Protein AF-A0A8J3AMT8-F1 (afdb_monomer)

Foldseek 3Di:
DLVVQCVVVVDNVVSVVLLVVLVVVLVPPPPSPVDPCNPVSSVVSSVVSVVLVVVLVVLLVVVVVVVVPDDPVPDDDPVVSVVVSVVVSLVVVLLVVADPLLSQLQCCCPVVVDDLVVSCVVVVHDSVVSVVSPVVSVVSVVVSVD

Radius of gyration: 20.04 Å; Cα contacts (8 Å, |Δi|>4): 80; chains: 1; bounding box: 50×30×56 Å

Nearest PDB structures (foldseek):
  3hug-assembly6_K  TM=8.545E-01  e=3.046E-02  Mycobacterium tuberculosis H37Rv
  6kon-assembly1_F  TM=3.930E-01  e=2.381E-04  Mycobacterium tuberculosis H37Rv
  6dvb-assembly1_F  TM=4.214E-01  e=6.143E-04  Mycobacterium tuberculosis H37Rv
  8z6g-assembly3_F  TM=4.342E-01  e=1.073E-03  Pseudomonas aeruginosa
  6in7-assembly1_B  TM=4.252E-01  e=2.477E-03  Pseudomonas aeruginosa PAO1

pLDDT: mean 82.23, std 9.59, range [43.97, 97.81]

Secondary structure (DSSP, 8-state):
-HHHHHHHHS-HHHHHHHHHHHHHHHHTSTTGGG-S-HHHHHHHHHHHHHHHHHHHHHHHHHHHHHHTTS-GGGPPPHHHHHHHHHHHHHHHHHHHHS-HHHHHHHHHHHTS---HHHHHHHTTS-HHHHHHHHHHHHHHHHTT--

Mean predicted aligned error: 10.3 Å

Sequence (146 aa):
MLGWLRRKLGCGDHAADLTQDTFVQVMSAAHAQEMHEPRAYLTVIAKRLMFNFWRRRDLEQAYLDALAVMPDEHAPSQEDRVIVLEALTQVDLMLASLPEKVKQVFLLNQLHEMTYAEIAVQLGMPVITVRRYMKRALQACLQLEH

Organism: NCBI:txid573741

InterPro domains:
  IPR007627 RNA polymerase sigma-70 region 2 [PF04542] (3-58)
  IPR013249 RNA polymerase sigma factor 70, region 4 type 2 [PF08281] (90-141)
  IPR013324 RNA polymerase sigma factor, region 3/4-like [SSF88659] (67-141)
  IPR013325 RNA polymerase sigma factor, region 2 [SSF88946] (2-77)
  IPR014284 RNA polymerase sigma-70-like domain [TIGR02937] (5-142)
  IPR036388 Winged helix-like DNA-binding domain superfamily [G3DSA:1.10.10.10] (57-145)
  IPR039425 RNA polymerase sigma-70-like [PTHR43133] (2-143)

Structure (mmCIF, N/CA/C/O backbone):
data_AF-A0A8J3AMT8-F1
#
_entry.id   AF-A0A8J3AMT8-F1
#
loop_
_atom_site.group_PDB
_atom_site.id
_atom_site.type_symbol
_atom_site.label_atom_id
_atom_site.label_alt_id
_atom_site.label_comp_id
_atom_site.label_asym_id
_atom_site.label_entity_id
_atom_site.label_seq_id
_atom_site.pdbx_PDB_ins_code
_atom_site.Cartn_x
_atom_site.Cartn_y
_atom_site.Cartn_z
_atom_site.occupancy
_atom_site.B_iso_or_equiv
_atom_site.auth_seq_id
_atom_site.auth_comp_id
_atom_site.auth_asym_id
_atom_site.auth_atom_id
_atom_site.pdbx_PDB_model_num
ATOM 1 N N . MET A 1 1 ? -20.988 7.441 21.268 1.00 70.25 1 MET A N 1
ATOM 2 C CA . MET A 1 1 ? -20.219 6.851 20.154 1.00 70.25 1 MET A CA 1
ATOM 3 C C . MET A 1 1 ? -20.970 6.947 18.827 1.00 70.25 1 MET A C 1
ATOM 5 O O . MET A 1 1 ? -20.526 7.721 17.993 1.00 70.25 1 MET A O 1
ATOM 9 N N . LEU A 1 2 ? -22.139 6.310 18.668 1.00 74.38 2 LEU A N 1
ATOM 10 C CA . LEU A 1 2 ? -22.979 6.410 17.456 1.00 74.38 2 LEU A CA 1
ATOM 11 C C . LEU A 1 2 ? -23.239 7.865 17.006 1.00 74.38 2 LEU A C 1
ATOM 13 O O . LEU A 1 2 ? -22.995 8.218 15.862 1.00 74.38 2 LEU A O 1
ATOM 17 N N . GLY A 1 3 ? -23.641 8.757 17.922 1.00 75.00 3 GLY A N 1
ATOM 18 C CA . GLY A 1 3 ? -23.846 10.181 17.602 1.00 75.00 3 GLY A CA 1
ATOM 19 C C . GLY A 1 3 ? -22.564 10.958 17.253 1.00 75.00 3 GLY A C 1
ATOM 20 O O . GLY A 1 3 ? -22.621 12.003 16.611 1.00 75.00 3 GLY A O 1
ATOM 21 N N . TRP A 1 4 ? -21.391 10.465 17.658 1.00 79.50 4 TRP A N 1
ATOM 22 C CA . TRP A 1 4 ? -20.104 11.022 17.229 1.00 79.50 4 TRP A CA 1
ATOM 23 C C . TRP A 1 4 ? -19.740 10.530 15.821 1.00 79.50 4 TRP A C 1
ATOM 25 O O . TRP A 1 4 ? -19.389 11.355 14.982 1.00 79.50 4 TRP A O 1
ATOM 35 N N . LEU A 1 5 ? -19.934 9.237 15.534 1.00 72.94 5 LEU A N 1
ATOM 36 C CA . LEU A 1 5 ? -19.736 8.651 14.204 1.00 72.94 5 LEU A CA 1
ATOM 37 C C . LEU A 1 5 ? -20.713 9.212 13.165 1.00 72.94 5 LEU A C 1
ATOM 39 O O . LEU A 1 5 ? -20.272 9.598 12.092 1.00 72.94 5 LEU A O 1
ATOM 43 N N . ARG A 1 6 ? -21.998 9.391 13.499 1.00 79.94 6 ARG A N 1
ATOM 44 C CA . ARG A 1 6 ? -22.991 10.034 12.614 1.00 79.94 6 ARG A CA 1
ATOM 45 C C . ARG A 1 6 ? -22.563 11.431 12.169 1.00 79.94 6 ARG A C 1
ATOM 47 O O . ARG A 1 6 ? -22.664 11.759 10.995 1.00 79.94 6 ARG A O 1
ATOM 54 N N . ARG A 1 7 ? -22.030 12.240 13.093 1.00 77.44 7 ARG A N 1
ATOM 55 C CA . ARG A 1 7 ? -21.516 13.587 12.780 1.00 77.44 7 ARG A CA 1
ATOM 56 C C . ARG A 1 7 ? -20.254 13.566 11.919 1.00 77.44 7 ARG A C 1
ATOM 58 O O . ARG A 1 7 ? -19.989 14.546 11.237 1.00 77.44 7 ARG A O 1
ATOM 65 N N . LYS A 1 8 ? -19.459 12.495 11.980 1.00 71.56 8 LYS A N 1
ATOM 66 C CA . LYS A 1 8 ? -18.211 12.362 11.218 1.00 71.56 8 LYS A CA 1
ATOM 67 C C . LYS A 1 8 ? -18.398 11.711 9.851 1.00 71.56 8 LYS A C 1
ATOM 69 O O . LYS A 1 8 ? -17.707 12.111 8.928 1.00 71.56 8 LYS A O 1
ATOM 74 N N . LEU A 1 9 ? -19.305 10.746 9.732 1.00 71.88 9 LEU A N 1
ATOM 75 C CA . LEU A 1 9 ? -19.573 9.992 8.505 1.00 71.88 9 LEU A CA 1
ATOM 76 C C . LEU A 1 9 ? -20.663 10.631 7.638 1.00 71.88 9 LEU A C 1
ATOM 78 O O . LEU A 1 9 ? -20.772 10.297 6.466 1.00 71.88 9 LEU A O 1
ATOM 82 N N . GLY A 1 10 ? -21.500 11.512 8.200 1.00 73.38 10 GLY A N 1
ATOM 83 C CA . GLY A 1 10 ? -22.583 12.176 7.464 1.00 73.38 10 GLY A CA 1
ATOM 84 C C . GLY A 1 10 ? -23.724 11.247 7.020 1.00 73.38 10 GLY A C 1
ATOM 85 O O . GLY A 1 10 ? -24.720 11.732 6.498 1.00 73.38 10 GLY A O 1
ATOM 86 N N . CYS A 1 11 ? -23.612 9.938 7.268 1.00 76.56 11 CYS A N 1
ATOM 87 C CA . CYS A 1 11 ? -24.605 8.916 6.948 1.00 76.56 11 CYS A CA 1
ATOM 88 C C . CYS A 1 11 ? -24.961 8.102 8.201 1.00 76.56 11 CYS A C 1
ATOM 90 O O . CYS A 1 11 ? -24.087 7.692 8.974 1.00 76.56 11 CYS A O 1
ATOM 92 N N . GLY A 1 12 ? -26.264 7.908 8.421 1.00 74.31 12 GLY A N 1
ATOM 93 C CA . GLY A 1 12 ? -26.810 7.228 9.595 1.00 74.31 12 GLY A CA 1
ATOM 94 C C . GLY A 1 12 ? -26.482 5.739 9.647 1.00 74.31 12 GLY A C 1
ATOM 95 O O . GLY A 1 12 ? -26.193 5.247 10.740 1.00 74.31 12 GLY A O 1
ATOM 96 N N . ASP A 1 13 ? -26.486 5.087 8.486 1.00 77.25 13 ASP A N 1
ATOM 97 C CA . ASP A 1 13 ? -26.339 3.636 8.338 1.00 77.25 13 ASP A CA 1
ATOM 98 C C . ASP A 1 13 ? -24.872 3.224 8.483 1.00 77.25 13 ASP A C 1
ATOM 100 O O . ASP A 1 13 ? -24.538 2.457 9.380 1.00 77.25 13 ASP A O 1
ATOM 104 N N . HIS A 1 14 ? -23.956 3.889 7.768 1.00 74.81 14 HIS A N 1
ATOM 105 C CA . HIS A 1 14 ? -22.511 3.674 7.943 1.00 74.81 14 HIS A CA 1
ATOM 106 C C . HIS A 1 14 ? -22.036 3.911 9.385 1.00 74.81 14 HIS A C 1
ATOM 108 O O . HIS A 1 14 ? -21.112 3.260 9.865 1.00 74.81 14 HIS A O 1
ATOM 114 N N . ALA A 1 15 ? -22.655 4.851 10.107 1.00 73.88 15 ALA A N 1
ATOM 115 C CA . ALA A 1 15 ? -22.335 5.071 11.512 1.00 73.88 15 ALA A CA 1
ATOM 116 C C . ALA A 1 15 ? -22.826 3.938 12.427 1.00 73.88 15 ALA A C 1
ATOM 118 O O . ALA A 1 15 ? -22.203 3.708 13.469 1.00 73.88 15 ALA A O 1
ATOM 119 N N . ALA A 1 16 ? -23.927 3.270 12.073 1.00 76.88 16 ALA A N 1
ATOM 120 C CA . ALA A 1 16 ? -24.434 2.105 12.787 1.00 76.88 16 ALA A CA 1
ATOM 121 C C . ALA A 1 16 ? -23.523 0.894 12.559 1.00 76.88 16 ALA A C 1
ATOM 123 O O . ALA A 1 16 ? -23.055 0.328 13.548 1.00 76.88 16 ALA A O 1
ATOM 124 N N . ASP A 1 17 ? -23.163 0.610 11.305 1.00 79.56 17 ASP A N 1
ATOM 125 C CA . ASP A 1 17 ? -22.254 -0.485 10.937 1.00 79.56 17 ASP A CA 1
ATOM 126 C C . ASP A 1 17 ? -20.904 -0.344 11.647 1.00 79.56 17 ASP A C 1
ATOM 128 O O . ASP A 1 17 ? -20.462 -1.228 12.376 1.00 79.56 17 ASP A O 1
ATOM 132 N N . LEU A 1 18 ? -20.292 0.841 11.569 1.00 79.19 18 LEU A N 1
ATOM 133 C CA . LEU A 1 18 ? -18.990 1.078 12.193 1.00 79.19 18 LEU A CA 1
ATOM 134 C C . LEU A 1 18 ? -19.049 1.018 13.730 1.00 79.19 18 LEU A C 1
ATOM 136 O O . LEU A 1 18 ? -18.059 0.697 14.395 1.00 79.19 18 LEU A O 1
ATOM 140 N N . THR A 1 19 ? -20.210 1.334 14.318 1.00 80.75 19 THR A N 1
ATOM 141 C CA . THR A 1 19 ? -20.436 1.144 15.757 1.00 80.75 19 THR A CA 1
ATOM 142 C C . THR A 1 19 ? -20.503 -0.342 16.089 1.00 80.75 19 THR A C 1
ATOM 144 O O . THR A 1 19 ? -19.836 -0.760 17.035 1.00 80.75 19 THR A O 1
ATOM 147 N N . GLN A 1 20 ? -21.258 -1.129 15.320 1.00 82.00 20 GLN A N 1
ATOM 148 C CA . GLN A 1 20 ? -21.350 -2.577 15.487 1.00 82.00 20 GLN A CA 1
ATOM 149 C C . GLN A 1 20 ? -19.966 -3.227 15.385 1.00 82.00 20 GLN A C 1
ATOM 151 O O . GLN A 1 20 ? -19.564 -3.922 16.317 1.00 82.00 20 GLN A O 1
ATOM 156 N N . ASP A 1 21 ? -19.203 -2.924 14.335 1.00 81.69 21 ASP A N 1
ATOM 157 C CA . ASP A 1 21 ? -17.855 -3.460 14.125 1.00 81.69 21 ASP A CA 1
ATOM 158 C C . ASP A 1 21 ? -16.917 -3.132 15.287 1.00 81.69 21 ASP A C 1
ATOM 160 O O . ASP A 1 21 ? -16.164 -3.986 15.757 1.00 81.69 21 ASP A O 1
ATOM 164 N N . THR A 1 22 ? -17.003 -1.906 15.817 1.00 78.56 22 THR A N 1
ATOM 165 C CA . THR A 1 22 ? -16.205 -1.527 16.987 1.00 78.56 22 THR A CA 1
ATOM 166 C C . THR A 1 22 ? -16.558 -2.391 18.199 1.00 78.56 22 THR A C 1
ATOM 168 O O . THR A 1 22 ? -15.663 -2.857 18.904 1.00 78.56 22 THR A O 1
ATOM 171 N N . PHE A 1 23 ? -17.847 -2.616 18.460 1.00 80.69 23 PHE A N 1
ATOM 172 C CA . PHE A 1 23 ? -18.276 -3.452 19.582 1.00 80.69 23 PHE A CA 1
ATOM 173 C C . PHE A 1 23 ? -17.849 -4.911 19.404 1.00 80.69 23 PHE A C 1
ATOM 175 O O . PHE A 1 23 ? -17.328 -5.494 20.353 1.00 80.69 23 PHE A O 1
ATOM 182 N N . VAL A 1 24 ? -17.980 -5.476 18.200 1.00 84.00 24 VAL A N 1
ATOM 183 C CA . VAL A 1 24 ? -17.514 -6.838 17.883 1.00 84.00 24 VAL A CA 1
ATOM 184 C C . VAL A 1 24 ? -16.012 -6.972 18.140 1.00 84.00 24 VAL A C 1
ATOM 186 O O . VAL A 1 24 ? -15.572 -7.928 18.782 1.00 84.00 24 VAL A O 1
ATOM 189 N N . GLN A 1 25 ? -15.218 -5.990 17.707 1.00 75.56 25 GLN A N 1
ATOM 190 C CA . GLN A 1 25 ? -13.768 -6.012 17.878 1.00 75.56 25 GLN A CA 1
ATOM 191 C C . GLN A 1 25 ? -13.349 -5.886 19.352 1.00 75.56 25 GLN A C 1
ATOM 193 O O . GLN A 1 25 ? -12.404 -6.547 19.780 1.00 75.56 25 GLN A O 1
ATOM 198 N N . VAL A 1 26 ? -14.074 -5.091 20.148 1.00 77.31 26 VAL A N 1
ATOM 199 C CA . VAL A 1 26 ? -13.851 -4.994 21.600 1.00 77.31 26 VAL A CA 1
ATOM 200 C C . VAL A 1 26 ? -14.243 -6.278 22.319 1.00 77.31 26 VAL A C 1
ATOM 202 O O . VAL A 1 26 ? -13.494 -6.732 23.177 1.00 77.31 26 VAL A O 1
ATOM 205 N N . MET A 1 27 ? -15.378 -6.884 21.971 1.00 77.50 27 MET A N 1
ATOM 206 C CA . MET A 1 27 ? -15.818 -8.144 22.581 1.00 77.50 27 MET A CA 1
ATOM 207 C C . MET A 1 27 ? -14.880 -9.310 22.258 1.00 77.50 27 MET A C 1
ATOM 209 O O . MET A 1 27 ? -14.723 -10.211 23.075 1.00 77.50 27 MET A O 1
ATOM 213 N N . SER A 1 28 ? -14.235 -9.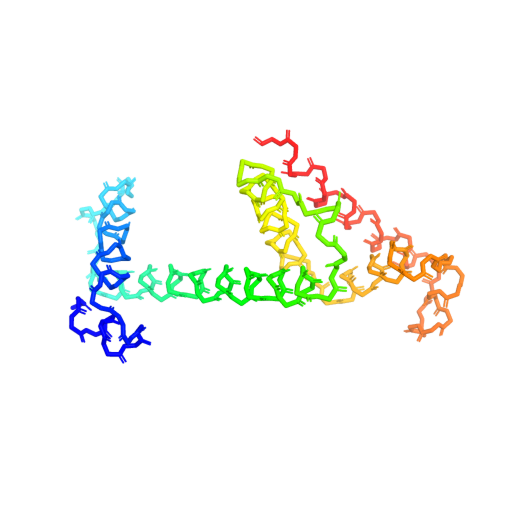272 21.092 1.00 75.88 28 SER A N 1
ATOM 214 C CA . SER A 1 28 ? -13.275 -10.291 20.655 1.00 75.88 28 SER A CA 1
ATOM 215 C C . SER A 1 28 ? -11.877 -10.108 21.262 1.00 75.88 28 SER A C 1
ATOM 217 O O . SER A 1 28 ? -11.018 -10.976 21.110 1.00 75.88 28 SER A O 1
ATOM 219 N N . ALA A 1 29 ? -11.607 -8.988 21.944 1.00 75.31 29 ALA A N 1
ATOM 220 C CA . ALA A 1 29 ? -10.323 -8.752 22.589 1.00 75.31 29 ALA A CA 1
ATOM 221 C C . ALA A 1 29 ? -10.216 -9.588 23.876 1.00 75.31 29 ALA A C 1
ATOM 223 O O . ALA A 1 29 ? -10.960 -9.373 24.831 1.00 75.31 29 ALA A O 1
ATOM 224 N N . ALA A 1 30 ? -9.241 -10.501 23.925 1.00 60.19 30 ALA A N 1
ATOM 225 C CA . ALA A 1 30 ? -9.066 -11.495 24.993 1.00 60.19 30 ALA A CA 1
ATOM 226 C C . ALA A 1 30 ? -8.956 -10.934 26.433 1.00 60.19 30 ALA A C 1
ATOM 228 O O . ALA A 1 30 ? -9.088 -11.693 27.383 1.00 60.19 30 ALA A O 1
ATOM 229 N N . HIS A 1 31 ? -8.733 -9.624 26.602 1.00 64.12 31 HIS A N 1
ATOM 230 C CA . HIS A 1 31 ? -8.590 -8.950 27.904 1.00 64.12 31 HIS A CA 1
ATOM 231 C C . HIS A 1 31 ? -9.563 -7.766 28.057 1.00 64.12 31 HIS A C 1
ATOM 233 O O . HIS A 1 31 ? -9.287 -6.811 28.782 1.00 64.12 31 HIS A O 1
ATOM 239 N N . ALA A 1 32 ? -10.711 -7.793 27.367 1.00 62.97 32 ALA A N 1
ATOM 240 C CA . ALA A 1 32 ? -11.701 -6.713 27.424 1.00 62.97 32 ALA A CA 1
ATOM 241 C C . ALA A 1 32 ? -12.159 -6.367 28.857 1.00 62.97 32 ALA A C 1
ATOM 243 O O . ALA A 1 32 ? -12.514 -5.220 29.126 1.00 62.97 32 ALA A O 1
ATOM 244 N N . GLN A 1 33 ? -12.119 -7.338 29.779 1.00 62.56 33 GLN A N 1
ATOM 245 C CA . GLN A 1 33 ? -12.535 -7.175 31.176 1.00 62.56 33 GLN A CA 1
ATOM 246 C C . GLN A 1 33 ? -11.473 -6.540 32.094 1.00 62.56 33 GLN A C 1
ATOM 248 O O . GLN A 1 33 ? -11.839 -5.990 33.127 1.00 62.56 33 GLN A O 1
ATOM 253 N N . GLU A 1 34 ? -10.189 -6.549 31.722 1.00 67.00 34 GLU A N 1
ATOM 254 C CA . GLU A 1 34 ? -9.084 -5.976 32.525 1.00 67.00 34 GLU A CA 1
ATOM 255 C C . GLU A 1 34 ? -8.728 -4.537 32.106 1.00 67.00 34 GLU A C 1
ATOM 257 O O . GLU A 1 34 ? -7.732 -3.948 32.527 1.00 67.00 34 GLU A O 1
ATOM 262 N N . MET A 1 35 ? -9.539 -3.950 31.230 1.00 66.75 35 MET A N 1
ATOM 263 C CA . MET A 1 35 ? -9.226 -2.697 30.566 1.00 66.75 35 MET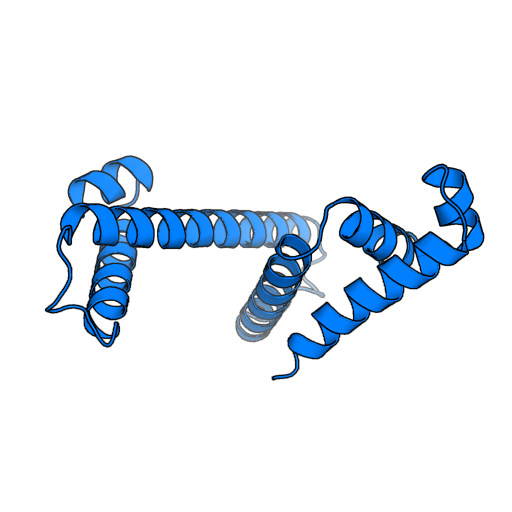 A CA 1
ATOM 264 C C . MET A 1 35 ? -9.503 -1.497 31.480 1.00 66.75 35 MET A C 1
ATOM 266 O O . MET A 1 35 ? -10.653 -1.162 31.756 1.00 66.75 35 MET A O 1
ATOM 270 N N . HIS A 1 36 ? -8.445 -0.805 31.910 1.00 67.75 36 HIS A N 1
ATOM 271 C CA . HIS A 1 36 ? -8.552 0.362 32.796 1.00 67.75 36 HIS A CA 1
ATOM 272 C C . HIS A 1 36 ? -9.247 1.580 32.150 1.00 67.75 36 HIS A C 1
ATOM 274 O O . HIS A 1 36 ? -9.874 2.367 32.857 1.00 67.75 36 HIS A O 1
ATOM 280 N N . GLU A 1 37 ? -9.190 1.731 30.817 1.00 74.50 37 GLU A N 1
ATOM 281 C CA . GLU A 1 37 ? -9.807 2.856 30.089 1.00 74.50 37 GLU A CA 1
ATOM 282 C C . GLU A 1 37 ? -10.641 2.416 28.863 1.00 74.50 37 GLU A C 1
ATOM 284 O O . GLU A 1 37 ? -10.292 2.688 27.706 1.00 74.50 37 GLU A O 1
ATOM 289 N N . PRO A 1 38 ? -11.808 1.785 29.078 1.00 72.19 38 PRO A N 1
ATOM 290 C CA . PRO A 1 38 ? -12.603 1.191 28.001 1.00 72.19 38 PRO A CA 1
ATOM 291 C C . PRO A 1 38 ? -13.131 2.225 26.991 1.00 72.19 38 PRO A C 1
ATOM 293 O O . PRO A 1 38 ? -13.253 1.939 25.801 1.00 72.19 38 PRO A O 1
ATOM 296 N N . ARG A 1 39 ? -13.400 3.470 27.418 1.00 75.19 39 ARG A N 1
ATOM 297 C CA . ARG A 1 39 ? -13.851 4.551 26.516 1.00 75.19 39 ARG A CA 1
ATOM 298 C C . ARG A 1 39 ? -12.747 5.053 25.584 1.00 75.19 39 ARG A C 1
ATOM 300 O O . ARG A 1 39 ? -13.026 5.343 24.417 1.00 75.19 39 ARG A O 1
ATOM 307 N N . ALA A 1 40 ? -11.518 5.177 26.086 1.00 72.50 40 ALA A N 1
ATOM 308 C CA . ALA A 1 40 ? -10.374 5.587 25.277 1.00 72.50 40 ALA A CA 1
ATOM 309 C C . ALA A 1 40 ? -10.068 4.510 24.228 1.00 72.50 40 ALA A C 1
ATOM 311 O O . ALA A 1 40 ? -9.949 4.824 23.044 1.00 72.50 40 ALA A O 1
ATOM 312 N N . TYR A 1 41 ? -10.084 3.240 24.639 1.00 72.81 41 TYR A N 1
ATOM 313 C CA . TYR A 1 41 ? -9.894 2.096 23.751 1.00 72.81 41 TYR A CA 1
ATOM 314 C C . TYR A 1 41 ? -10.958 2.001 22.646 1.00 72.81 41 TYR A C 1
ATOM 316 O O . TYR A 1 41 ? -10.615 1.939 21.464 1.00 72.81 41 TYR A O 1
ATOM 324 N N . LEU A 1 42 ? -12.246 2.114 22.999 1.00 76.69 42 LEU A N 1
ATOM 325 C CA . LEU A 1 42 ? -13.350 2.189 22.030 1.00 76.69 42 LEU A CA 1
ATOM 326 C C . LEU A 1 42 ? -13.148 3.319 21.017 1.00 76.69 42 LEU A C 1
ATOM 328 O O . LEU A 1 42 ? -13.399 3.150 19.829 1.00 76.69 42 LEU A O 1
ATOM 332 N N . THR A 1 43 ? -12.672 4.478 21.476 1.00 75.94 43 THR A N 1
ATOM 333 C CA . THR A 1 43 ? -12.427 5.631 20.603 1.00 75.94 43 THR A CA 1
ATOM 334 C C . THR A 1 43 ? -11.262 5.379 19.646 1.00 75.94 43 THR A C 1
ATOM 336 O O . THR A 1 43 ? -11.324 5.804 18.493 1.00 75.94 43 THR A O 1
ATOM 339 N N . VAL A 1 44 ? -10.210 4.688 20.091 1.00 74.06 44 VAL A N 1
ATOM 340 C CA . VAL A 1 44 ? -9.075 4.301 19.238 1.00 74.06 44 VAL A CA 1
ATOM 341 C C . VAL A 1 44 ? -9.527 3.323 18.156 1.00 74.06 44 VAL A C 1
ATOM 343 O O . VAL A 1 44 ? -9.236 3.552 16.982 1.00 74.06 44 VAL A O 1
ATOM 346 N N . ILE A 1 45 ? -10.295 2.294 18.523 1.00 74.50 45 ILE A N 1
ATOM 347 C CA . ILE A 1 45 ? -10.851 1.340 17.557 1.00 74.50 45 ILE A CA 1
ATOM 348 C C . ILE A 1 45 ? -11.775 2.051 16.569 1.00 74.50 45 ILE A C 1
ATOM 350 O O . ILE A 1 45 ? -11.572 1.937 15.364 1.00 74.50 45 ILE A O 1
ATOM 354 N N . ALA A 1 46 ? -12.714 2.863 17.056 1.00 70.38 46 ALA A N 1
ATOM 355 C CA . ALA A 1 46 ? -13.640 3.603 16.204 1.00 70.38 46 ALA A CA 1
ATOM 356 C C . ALA A 1 46 ? -12.908 4.505 15.205 1.00 70.38 46 ALA A C 1
ATOM 358 O O . ALA A 1 46 ? -13.280 4.576 14.039 1.00 70.38 46 ALA A O 1
ATOM 359 N N . LYS A 1 47 ? -11.846 5.193 15.646 1.00 70.69 47 LYS A N 1
ATOM 360 C CA . LYS A 1 47 ? -11.014 6.031 14.771 1.00 70.69 47 LYS A CA 1
ATOM 361 C C . LYS A 1 47 ? -10.284 5.203 13.720 1.00 70.69 47 LYS A C 1
ATOM 363 O O . LYS A 1 47 ? -10.231 5.626 12.570 1.00 70.69 47 LYS A O 1
ATOM 368 N N . ARG A 1 48 ? -9.741 4.043 14.099 1.00 72.12 48 ARG A N 1
ATOM 369 C CA . ARG A 1 48 ? -9.058 3.130 13.174 1.00 72.12 48 ARG A CA 1
ATOM 370 C C . ARG A 1 48 ? -10.021 2.575 12.126 1.00 72.12 48 ARG A C 1
ATOM 372 O O . ARG A 1 48 ? -9.713 2.636 10.942 1.00 72.12 48 ARG A O 1
ATOM 379 N N . LEU A 1 49 ? -11.188 2.093 12.549 1.00 76.12 49 LEU A N 1
ATOM 380 C CA . LEU A 1 49 ? -12.227 1.599 11.646 1.00 76.12 49 LEU A CA 1
ATOM 381 C C . LEU A 1 49 ? -12.732 2.713 10.726 1.00 76.12 49 LEU A C 1
ATOM 383 O O . LEU A 1 49 ? -12.846 2.506 9.526 1.00 76.12 49 LEU A O 1
ATOM 387 N N . MET A 1 50 ? -12.942 3.918 11.257 1.00 77.19 50 MET A N 1
ATOM 388 C CA . MET A 1 50 ? -13.359 5.075 10.465 1.00 77.19 50 MET A CA 1
ATOM 389 C C . MET A 1 50 ? -12.300 5.465 9.427 1.00 77.19 50 MET A C 1
ATOM 391 O O . MET A 1 50 ? -12.650 5.761 8.291 1.00 77.19 50 MET A O 1
ATOM 395 N N . PHE A 1 51 ? -11.012 5.451 9.783 1.00 74.56 51 PHE A N 1
ATOM 396 C CA . PHE A 1 51 ? -9.930 5.705 8.829 1.00 74.56 51 PHE A CA 1
ATOM 397 C C . PHE A 1 51 ? -9.905 4.653 7.714 1.00 74.56 51 PHE A C 1
ATOM 399 O O . PHE A 1 51 ? -9.833 5.011 6.543 1.00 74.56 51 PHE A O 1
ATOM 406 N N . ASN A 1 52 ? -10.036 3.371 8.066 1.00 74.50 52 ASN A N 1
ATOM 407 C CA . ASN A 1 52 ? -10.128 2.290 7.086 1.00 74.50 52 ASN A CA 1
ATOM 408 C C . ASN A 1 52 ? -11.359 2.436 6.177 1.00 74.50 52 ASN A C 1
ATOM 410 O O . ASN A 1 52 ? -11.250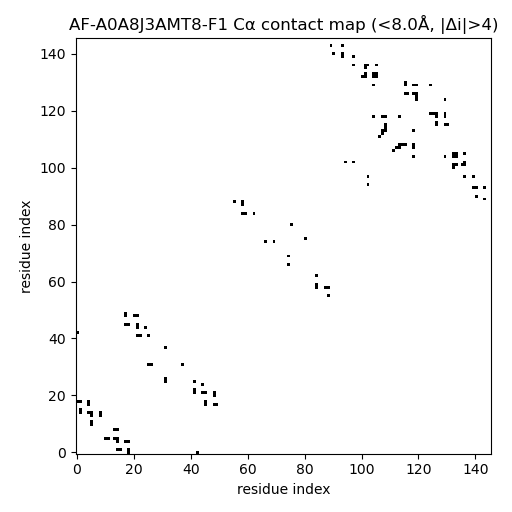 2.209 4.976 1.00 74.50 52 ASN A O 1
ATOM 414 N N . PHE A 1 53 ? -12.504 2.849 6.728 1.00 79.12 53 PHE A N 1
ATOM 415 C CA . PHE A 1 53 ? -13.724 3.113 5.966 1.00 79.12 53 PHE A CA 1
ATOM 416 C C . PHE A 1 53 ? -13.510 4.213 4.921 1.00 79.12 53 PHE A C 1
ATOM 418 O O . PHE A 1 53 ? -13.783 3.993 3.744 1.00 79.12 53 PHE A O 1
ATOM 425 N N . TRP A 1 54 ? -12.977 5.371 5.327 1.00 77.06 54 TRP A N 1
ATOM 426 C CA . TRP A 1 54 ? -12.688 6.467 4.395 1.00 77.06 54 TRP A CA 1
ATOM 427 C C . TRP A 1 54 ? -11.683 6.052 3.328 1.00 77.06 54 TRP A C 1
ATOM 429 O O . TRP A 1 54 ? -11.910 6.292 2.152 1.00 77.06 54 TRP A O 1
ATOM 439 N N . ARG A 1 55 ? -10.633 5.333 3.726 1.00 75.75 55 ARG A N 1
ATOM 440 C CA . ARG A 1 55 ? -9.622 4.823 2.804 1.00 75.75 55 ARG A CA 1
ATOM 441 C C . ARG A 1 55 ? -10.207 3.884 1.745 1.00 75.75 55 ARG A C 1
ATOM 443 O O . ARG A 1 55 ? -9.890 4.021 0.569 1.00 75.75 55 ARG A O 1
ATOM 450 N N . ARG A 1 56 ? -11.077 2.951 2.148 1.00 78.69 56 ARG A N 1
ATOM 451 C CA . ARG A 1 56 ? -11.763 2.040 1.220 1.00 78.69 56 ARG A CA 1
ATOM 452 C C . ARG A 1 56 ? -12.703 2.802 0.287 1.00 78.69 56 ARG A C 1
ATOM 454 O O . ARG A 1 56 ? -12.733 2.515 -0.903 1.00 78.69 56 ARG A O 1
ATOM 461 N N . ARG A 1 57 ? -13.422 3.796 0.816 1.00 81.06 57 ARG A N 1
ATOM 462 C CA . ARG A 1 57 ? -14.317 4.658 0.037 1.00 81.06 57 ARG A CA 1
ATOM 463 C C . ARG A 1 57 ? -13.562 5.483 -1.008 1.00 81.06 57 ARG A C 1
ATOM 465 O O . ARG A 1 57 ? -14.024 5.578 -2.138 1.00 81.06 57 ARG A O 1
ATOM 472 N N . ASP A 1 58 ? -12.415 6.056 -0.650 1.00 79.88 58 ASP A N 1
ATOM 473 C CA . ASP A 1 58 ? -11.586 6.838 -1.576 1.00 79.88 58 ASP A CA 1
ATOM 474 C C . ASP A 1 58 ? -11.064 5.959 -2.725 1.00 79.88 58 ASP A C 1
ATOM 476 O O . ASP A 1 58 ? -11.085 6.369 -3.885 1.00 79.88 58 ASP A O 1
ATOM 480 N N . LEU A 1 59 ? -10.652 4.724 -2.413 1.00 81.31 59 LEU A N 1
ATOM 481 C CA . LEU A 1 59 ? -10.228 3.738 -3.407 1.00 81.31 59 LEU A CA 1
ATOM 482 C C . LEU A 1 59 ? -11.374 3.330 -4.344 1.00 81.31 59 LEU A C 1
ATOM 484 O O . LEU A 1 59 ? -11.191 3.283 -5.558 1.00 81.31 59 LEU A O 1
ATOM 488 N N . GLU A 1 60 ? -12.553 3.050 -3.787 1.00 84.56 60 GLU A N 1
ATOM 489 C CA . GLU A 1 60 ? -13.746 2.706 -4.561 1.00 84.56 60 GLU A CA 1
ATOM 490 C C . GLU A 1 60 ? -14.148 3.844 -5.502 1.00 84.56 60 GLU A C 1
ATOM 492 O O . GLU A 1 60 ? -14.405 3.602 -6.680 1.00 84.56 60 GLU A O 1
ATOM 497 N N . GLN A 1 61 ? -14.123 5.088 -5.022 1.00 86.00 61 GLN A N 1
ATOM 498 C CA . GLN A 1 61 ? -14.419 6.247 -5.856 1.00 86.00 61 GLN A CA 1
ATOM 499 C C . GLN A 1 61 ? -13.405 6.395 -6.996 1.00 86.00 61 GLN A C 1
ATOM 501 O O . GLN A 1 61 ? -13.813 6.544 -8.142 1.00 86.00 61 GLN A O 1
ATOM 506 N N . ALA A 1 62 ? -12.103 6.278 -6.716 1.00 83.25 62 ALA A N 1
ATOM 507 C CA . ALA A 1 62 ? -11.070 6.344 -7.751 1.00 83.25 62 ALA A CA 1
ATOM 508 C C . ALA A 1 62 ? -11.236 5.243 -8.815 1.00 83.25 62 ALA A C 1
ATOM 510 O O . ALA A 1 62 ? -11.000 5.474 -10.001 1.00 83.25 62 ALA A O 1
ATOM 511 N N . TYR A 1 63 ? -11.667 4.048 -8.404 1.00 84.00 63 TYR A N 1
ATOM 512 C CA . TYR A 1 63 ? -11.967 2.956 -9.324 1.00 84.00 63 TYR A CA 1
ATOM 513 C C . TYR A 1 63 ? -13.208 3.242 -10.182 1.00 84.00 63 TYR A C 1
ATOM 515 O O . TYR A 1 63 ? -13.174 3.032 -11.394 1.00 84.00 63 TYR A O 1
ATOM 523 N N . LEU A 1 64 ? -14.284 3.769 -9.589 1.00 85.75 64 LEU A N 1
ATOM 524 C CA . LEU A 1 64 ? -15.478 4.187 -10.330 1.00 85.75 64 LEU A CA 1
ATOM 525 C C . LEU A 1 64 ? -15.166 5.308 -11.328 1.00 85.75 64 LEU A C 1
ATOM 527 O O . LEU A 1 64 ? -15.640 5.256 -12.462 1.00 85.75 64 LEU A O 1
ATOM 531 N N . ASP A 1 65 ? -14.336 6.274 -10.939 1.00 87.06 65 ASP A N 1
ATOM 532 C CA . ASP A 1 65 ? -13.897 7.362 -11.812 1.00 87.06 65 ASP A CA 1
ATOM 533 C C . ASP A 1 65 ? -13.079 6.822 -13.000 1.00 87.06 65 ASP A C 1
ATOM 535 O O . ASP A 1 65 ? -13.258 7.273 -14.131 1.00 87.06 65 ASP A O 1
ATOM 539 N N . ALA A 1 66 ? -12.229 5.811 -12.777 1.00 84.00 66 ALA A N 1
ATOM 540 C CA . ALA A 1 66 ? -11.495 5.137 -13.848 1.00 84.00 66 ALA 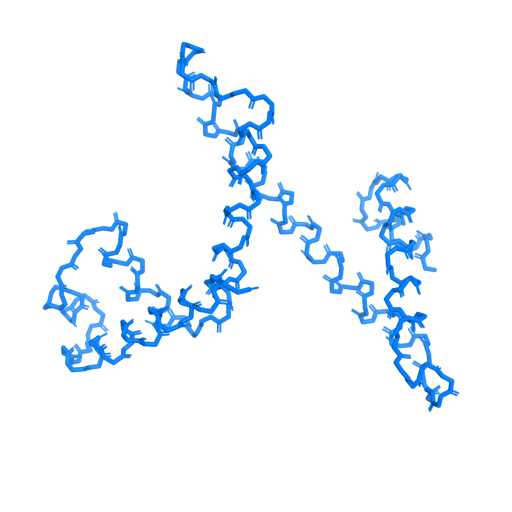A CA 1
ATOM 541 C C . ALA A 1 66 ? -12.428 4.365 -14.800 1.00 84.00 66 ALA A C 1
ATOM 543 O O . ALA A 1 66 ? -12.254 4.424 -16.018 1.00 84.00 66 ALA A O 1
ATOM 544 N N . LEU A 1 67 ? -13.444 3.679 -14.262 1.00 83.69 67 LEU A N 1
ATOM 545 C C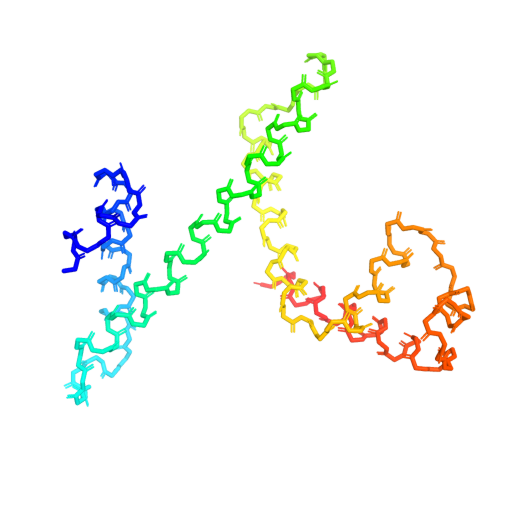A . LEU A 1 67 ? -14.451 2.974 -15.059 1.00 83.69 67 LEU A CA 1
ATOM 546 C C . LEU A 1 67 ? -15.331 3.924 -15.875 1.00 83.69 67 LEU A C 1
ATOM 548 O O . LEU A 1 67 ? -15.729 3.568 -16.978 1.00 83.69 67 LEU A O 1
ATOM 552 N N . ALA A 1 68 ? -15.616 5.128 -15.375 1.00 84.81 68 ALA A N 1
ATOM 553 C CA . ALA A 1 68 ? -16.456 6.104 -16.071 1.00 84.81 68 ALA A CA 1
ATOM 554 C C . ALA A 1 68 ? -15.875 6.559 -17.424 1.00 84.81 68 ALA A C 1
ATOM 556 O O . ALA A 1 68 ? -16.610 7.053 -18.276 1.00 84.81 68 ALA A O 1
ATOM 557 N N . VAL A 1 69 ? -14.563 6.401 -17.624 1.00 85.81 69 VAL A N 1
ATOM 558 C CA . VAL A 1 69 ? -13.860 6.738 -18.874 1.00 85.81 69 VAL A CA 1
ATOM 559 C C . VAL A 1 69 ? -13.637 5.492 -19.752 1.00 85.81 69 VAL A C 1
ATOM 561 O O . VAL A 1 69 ? -13.149 5.595 -20.877 1.00 85.81 69 VAL A O 1
ATOM 564 N N . MET A 1 70 ? -14.000 4.302 -19.264 1.00 78.00 70 MET A N 1
ATOM 565 C CA . MET A 1 70 ? -13.819 3.033 -19.964 1.00 78.00 70 MET A CA 1
ATOM 566 C C . MET A 1 70 ? -15.009 2.745 -20.899 1.00 78.00 70 MET A C 1
ATOM 568 O O . MET A 1 70 ? -16.151 2.995 -20.520 1.00 78.00 70 MET A O 1
ATOM 572 N N . PRO A 1 71 ? -14.787 2.203 -22.113 1.00 79.25 71 PRO A N 1
ATOM 573 C CA . PRO A 1 71 ? -15.883 1.763 -22.975 1.00 79.25 71 PRO A CA 1
ATOM 574 C C . PRO A 1 71 ? -16.708 0.648 -22.315 1.00 79.25 71 PRO A C 1
ATOM 576 O O . PRO A 1 71 ? -16.131 -0.312 -21.799 1.00 79.25 71 PRO A O 1
ATOM 579 N N . ASP A 1 72 ? -18.041 0.732 -22.402 1.00 71.38 72 ASP A N 1
ATOM 580 C CA . ASP A 1 72 ? -18.985 -0.197 -21.747 1.00 71.38 72 ASP A CA 1
ATOM 581 C C . ASP A 1 72 ? -18.743 -1.680 -22.084 1.00 71.38 72 ASP A C 1
ATOM 583 O O . ASP A 1 72 ? -18.999 -2.555 -21.260 1.00 71.38 72 ASP A O 1
ATOM 587 N N . GLU A 1 73 ? -18.188 -1.978 -23.262 1.00 73.25 73 GLU A N 1
ATOM 588 C CA . GLU A 1 73 ? -17.868 -3.346 -23.700 1.00 73.25 73 GLU A CA 1
ATOM 589 C C . GLU A 1 73 ? -16.818 -4.051 -22.819 1.00 73.25 73 GLU A C 1
ATOM 591 O O . GLU A 1 73 ? -16.691 -5.272 -22.871 1.00 73.25 73 GLU A O 1
ATOM 596 N N . HIS A 1 74 ? -16.080 -3.299 -21.996 1.00 70.62 74 HIS A N 1
ATOM 597 C CA . HIS A 1 74 ? -15.045 -3.818 -21.097 1.00 70.62 74 HIS A CA 1
ATOM 598 C C . HIS A 1 74 ? -15.425 -3.681 -19.616 1.00 70.62 74 HIS A C 1
ATOM 600 O O . HIS A 1 74 ? -14.585 -3.906 -18.742 1.00 70.62 74 HIS A O 1
ATOM 606 N N . ALA A 1 75 ? -16.669 -3.290 -19.314 1.00 72.62 75 ALA A N 1
ATOM 607 C CA . ALA A 1 75 ? -17.103 -3.082 -17.943 1.00 72.62 75 ALA A CA 1
ATOM 608 C C . ALA A 1 75 ? -17.140 -4.422 -17.174 1.00 72.62 75 ALA A C 1
ATOM 610 O O . ALA A 1 75 ? -17.836 -5.352 -17.588 1.00 72.62 75 ALA A O 1
ATOM 611 N N . PRO A 1 76 ? -16.433 -4.533 -16.035 1.00 78.44 76 PRO A N 1
ATOM 612 C CA . PRO A 1 76 ? -16.445 -5.748 -15.231 1.00 78.44 76 PRO A CA 1
ATOM 613 C C . PRO A 1 76 ? -17.822 -5.978 -14.603 1.00 78.44 76 PRO A C 1
ATOM 615 O O . PRO A 1 76 ? -18.528 -5.017 -14.261 1.00 78.44 76 PRO A O 1
ATOM 618 N N . SER A 1 77 ? -18.176 -7.253 -14.411 1.00 86.44 77 SER A N 1
ATOM 619 C CA . SER A 1 77 ? -19.396 -7.649 -13.705 1.00 86.44 77 SER A CA 1
ATOM 620 C C . SER A 1 77 ? -19.390 -7.150 -12.251 1.00 86.44 77 SER A C 1
ATOM 622 O O . SER A 1 77 ? -18.355 -6.745 -11.719 1.00 86.44 77 SER A O 1
ATOM 624 N N . GLN A 1 78 ? -20.542 -7.167 -11.571 1.00 81.06 78 GLN A N 1
ATOM 625 C CA . GLN A 1 78 ? -20.597 -6.765 -10.157 1.00 81.06 78 GLN A CA 1
ATOM 626 C C . GLN A 1 78 ? -19.724 -7.650 -9.257 1.00 81.06 78 GLN A C 1
ATOM 628 O O . GLN A 1 78 ? -19.090 -7.132 -8.342 1.00 81.06 78 GLN A O 1
ATOM 633 N N . GLU A 1 79 ? -19.656 -8.952 -9.532 1.00 86.31 79 GLU A N 1
ATOM 634 C CA . GLU A 1 79 ? -18.814 -9.890 -8.783 1.00 86.31 79 GLU A CA 1
ATOM 635 C C . GLU A 1 79 ? -17.326 -9.601 -9.024 1.00 86.31 79 GLU A C 1
ATOM 637 O O . GLU A 1 79 ? -16.563 -9.451 -8.068 1.00 86.31 79 GLU A O 1
ATOM 642 N N . ASP A 1 80 ? -16.928 -9.395 -10.284 1.00 83.75 80 ASP A N 1
ATOM 643 C CA . ASP A 1 80 ? -15.544 -9.048 -10.634 1.00 83.75 80 ASP A CA 1
ATOM 644 C C . ASP A 1 80 ? -15.113 -7.721 -10.001 1.00 83.75 80 ASP A C 1
ATOM 646 O O . ASP A 1 80 ? -13.987 -7.589 -9.523 1.00 83.75 80 ASP A O 1
ATOM 650 N N . ARG A 1 81 ? -16.015 -6.733 -9.942 1.00 83.31 81 ARG A N 1
ATOM 651 C CA . ARG A 1 81 ? -15.753 -5.445 -9.281 1.00 83.31 81 ARG A CA 1
ATOM 652 C C . ARG A 1 81 ? -15.421 -5.620 -7.804 1.00 83.31 81 ARG A C 1
ATOM 654 O O . ARG A 1 81 ? -14.502 -4.964 -7.317 1.00 83.31 81 ARG A O 1
ATOM 661 N N . VAL A 1 82 ? -16.146 -6.488 -7.094 1.00 83.31 82 VAL A N 1
ATOM 662 C CA . VAL A 1 82 ? -15.878 -6.767 -5.675 1.00 83.31 82 VAL A CA 1
ATOM 663 C C . VAL A 1 82 ? -14.494 -7.393 -5.515 1.00 83.31 82 VAL A C 1
ATOM 665 O O . VAL A 1 82 ? -13.704 -6.895 -4.715 1.00 83.31 82 VAL A O 1
ATOM 668 N N . ILE A 1 83 ? -14.166 -8.401 -6.329 1.00 87.50 83 ILE A N 1
ATOM 669 C CA . ILE A 1 83 ? -12.858 -9.075 -6.303 1.00 87.50 83 ILE A CA 1
ATOM 670 C C . ILE A 1 83 ? -11.721 -8.077 -6.568 1.00 87.50 83 ILE A C 1
ATOM 672 O O . ILE A 1 83 ? -10.724 -8.052 -5.844 1.00 87.50 83 ILE A O 1
ATOM 676 N N . VAL A 1 84 ? -11.877 -7.212 -7.574 1.00 85.31 84 VAL A N 1
ATOM 677 C CA . VAL A 1 84 ? -10.882 -6.185 -7.912 1.00 85.31 84 VAL A CA 1
ATOM 678 C C . VAL A 1 84 ? -10.704 -5.190 -6.766 1.00 85.31 84 VAL A C 1
ATOM 680 O O . VAL A 1 84 ? -9.572 -4.895 -6.387 1.00 85.31 84 VAL A O 1
ATOM 683 N N . LEU A 1 85 ? -11.791 -4.688 -6.175 1.00 84.12 85 LEU A N 1
ATOM 684 C CA . LEU A 1 85 ? -11.715 -3.747 -5.053 1.00 84.12 85 LEU A CA 1
ATOM 685 C C . LEU A 1 85 ? -11.074 -4.371 -3.809 1.00 84.12 85 LEU A C 1
ATOM 687 O O . LEU A 1 85 ? -10.309 -3.699 -3.113 1.00 84.12 85 LEU A O 1
ATOM 691 N N . GLU A 1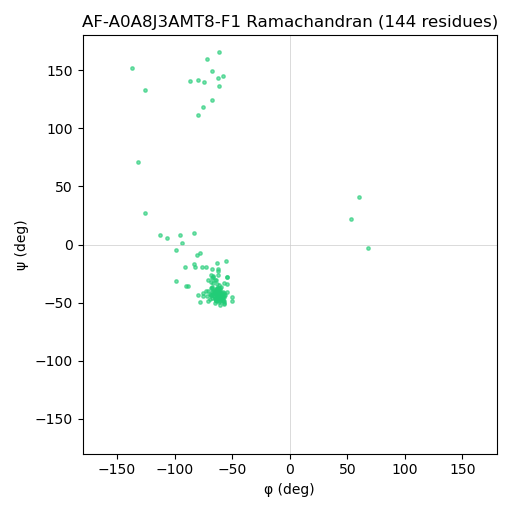 86 ? -11.351 -5.642 -3.523 1.00 84.94 86 GLU A N 1
ATOM 692 C CA . GLU A 1 86 ? -10.707 -6.375 -2.432 1.00 84.94 86 GLU A CA 1
ATOM 693 C C . GLU A 1 86 ? -9.203 -6.524 -2.669 1.00 84.94 86 GLU A C 1
ATOM 695 O O . GLU A 1 86 ? -8.411 -6.169 -1.791 1.00 84.94 86 GLU A O 1
ATOM 700 N N . ALA A 1 87 ? -8.801 -6.940 -3.873 1.00 84.31 87 ALA A N 1
ATOM 701 C CA . ALA A 1 87 ? -7.396 -7.046 -4.253 1.00 84.31 87 ALA A CA 1
ATOM 702 C C . ALA A 1 87 ? -6.675 -5.688 -4.161 1.00 84.31 87 ALA A C 1
ATOM 704 O O . ALA A 1 87 ? -5.601 -5.5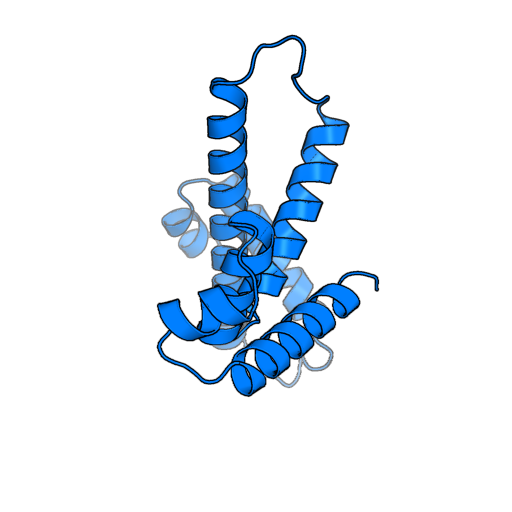83 -3.563 1.00 84.31 87 ALA A O 1
ATOM 705 N N . LEU A 1 88 ? -7.284 -4.615 -4.677 1.00 84.00 88 LEU A N 1
ATOM 706 C CA . LEU A 1 88 ? -6.735 -3.260 -4.582 1.00 84.00 88 LEU A CA 1
ATOM 707 C C . LEU A 1 88 ? -6.614 -2.793 -3.126 1.00 84.00 88 LEU A C 1
ATOM 709 O O . LEU A 1 88 ? -5.612 -2.177 -2.762 1.00 84.00 88 LEU A O 1
ATOM 713 N N . THR A 1 89 ? -7.589 -3.12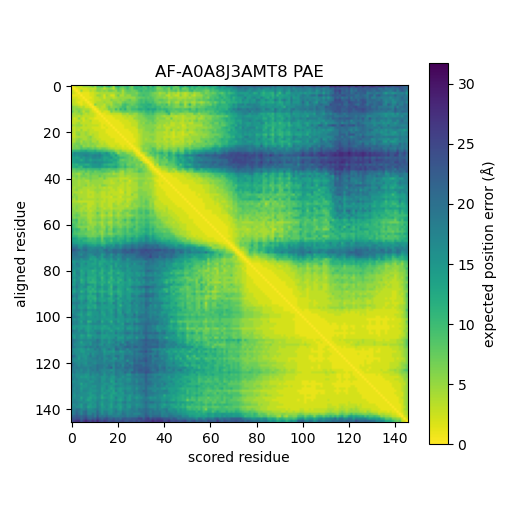1 -2.275 1.00 84.38 89 THR A N 1
ATOM 714 C CA . THR A 1 89 ? -7.546 -2.790 -0.844 1.00 84.38 89 THR A CA 1
ATOM 715 C C . THR A 1 89 ? -6.378 -3.495 -0.154 1.00 84.38 89 THR A C 1
ATOM 717 O O . THR A 1 89 ? -5.661 -2.875 0.633 1.00 84.38 89 THR A O 1
ATOM 720 N N . GLN A 1 90 ? -6.146 -4.775 -0.457 1.00 85.25 90 GLN A N 1
ATOM 721 C CA . GLN A 1 90 ? -5.019 -5.534 0.090 1.00 85.25 90 GLN A CA 1
ATOM 722 C C . GLN A 1 90 ? -3.671 -4.944 -0.340 1.00 85.25 90 GLN A C 1
ATOM 724 O O . GLN A 1 90 ? -2.794 -4.722 0.502 1.00 85.25 90 GLN A O 1
ATOM 729 N N . VAL A 1 91 ? -3.526 -4.617 -1.627 1.00 84.12 91 VAL A N 1
ATOM 730 C CA . VAL A 1 91 ? -2.324 -3.960 -2.157 1.00 84.12 91 VAL A CA 1
ATOM 731 C C . VAL A 1 91 ? -2.103 -2.611 -1.477 1.00 84.12 91 VAL A C 1
ATOM 733 O O . VAL A 1 91 ? -0.997 -2.329 -1.021 1.00 84.12 91 VAL A O 1
ATOM 736 N N . ASP A 1 92 ? -3.141 -1.787 -1.343 1.00 83.06 92 ASP A N 1
ATOM 737 C CA . ASP A 1 92 ? -3.031 -0.473 -0.716 1.00 83.06 92 ASP A CA 1
ATOM 738 C C . ASP A 1 92 ? -2.623 -0.586 0.769 1.00 83.06 92 ASP A C 1
ATOM 740 O O . ASP A 1 92 ? -1.709 0.107 1.236 1.00 83.06 92 ASP A O 1
ATOM 744 N N . LEU A 1 93 ? -3.223 -1.510 1.527 1.00 85.44 93 LEU A N 1
ATOM 745 C CA . LEU A 1 93 ? -2.827 -1.793 2.913 1.00 85.44 93 LEU A CA 1
ATOM 746 C C . LEU A 1 93 ? -1.356 -2.215 3.019 1.00 85.44 93 LEU A C 1
ATOM 748 O O . LEU A 1 93 ? -0.631 -1.681 3.865 1.00 85.44 93 LEU A O 1
ATOM 752 N N . MET A 1 94 ? -0.900 -3.108 2.140 1.00 88.44 94 MET A N 1
ATOM 753 C CA . MET A 1 94 ? 0.498 -3.530 2.074 1.00 88.44 94 MET A CA 1
ATOM 754 C C . MET A 1 94 ? 1.418 -2.351 1.758 1.00 88.44 94 MET A C 1
ATOM 756 O O . MET A 1 94 ? 2.377 -2.115 2.498 1.00 88.44 94 MET A O 1
ATOM 760 N N . LEU A 1 95 ? 1.091 -1.536 0.752 1.00 84.56 95 LEU A N 1
ATOM 761 C CA . LEU A 1 95 ? 1.884 -0.364 0.387 1.00 84.56 95 LEU A CA 1
ATOM 762 C C . LEU A 1 95 ? 1.961 0.665 1.522 1.00 84.56 95 LEU A C 1
ATOM 764 O O . LEU A 1 95 ? 3.006 1.285 1.699 1.00 84.56 95 LEU A O 1
ATOM 768 N N . ALA A 1 96 ? 0.901 0.841 2.317 1.00 84.00 96 ALA A N 1
ATOM 769 C CA . ALA A 1 96 ? 0.928 1.729 3.485 1.00 84.00 96 ALA A CA 1
ATOM 770 C C . ALA A 1 96 ? 1.743 1.193 4.668 1.00 84.00 96 ALA A C 1
ATOM 772 O O . ALA A 1 96 ? 2.138 1.975 5.531 1.00 84.00 96 ALA A O 1
ATOM 773 N N . SER A 1 97 ? 2.003 -0.114 4.727 1.00 86.62 97 SER A N 1
ATOM 774 C CA . SER A 1 97 ? 2.900 -0.694 5.734 1.00 86.62 97 SER A CA 1
ATOM 775 C C . SER A 1 97 ? 4.383 -0.445 5.418 1.00 86.62 97 SER A C 1
ATOM 777 O O . SER A 1 97 ? 5.247 -0.536 6.297 1.00 86.62 97 SER A O 1
ATOM 779 N N . LEU A 1 98 ? 4.697 -0.120 4.159 1.00 88.94 98 LEU A N 1
ATOM 780 C CA . LEU A 1 98 ? 6.062 0.104 3.706 1.00 88.94 98 LEU A CA 1
ATOM 781 C C . LEU A 1 98 ? 6.556 1.507 4.088 1.00 88.94 98 LEU A C 1
ATOM 783 O O . LEU A 1 98 ? 5.828 2.488 3.948 1.00 88.94 98 LEU A O 1
ATOM 787 N N . PRO A 1 99 ? 7.835 1.649 4.489 1.00 93.75 99 PRO A N 1
ATOM 788 C CA . PRO A 1 99 ? 8.460 2.962 4.573 1.00 93.75 99 PRO A CA 1
ATOM 789 C C . PRO A 1 99 ? 8.429 3.670 3.217 1.00 93.75 99 PRO A C 1
ATOM 791 O O . PRO A 1 99 ? 8.660 3.040 2.185 1.00 93.75 99 PRO A O 1
ATOM 794 N N . GLU A 1 100 ? 8.267 4.991 3.230 1.00 90.25 100 GLU A N 1
ATOM 795 C CA . GLU A 1 100 ? 8.070 5.810 2.025 1.00 90.25 100 GLU A CA 1
ATOM 796 C C . GLU A 1 100 ? 9.113 5.549 0.923 1.00 90.25 100 GLU A C 1
ATOM 798 O O . GLU A 1 100 ? 8.772 5.325 -0.234 1.00 90.25 100 GLU A O 1
ATOM 803 N N . LYS A 1 101 ? 10.401 5.463 1.278 1.00 90.94 101 LYS A N 1
ATOM 804 C CA . LYS A 1 101 ? 11.474 5.177 0.307 1.00 90.94 101 LYS A CA 1
ATOM 805 C C . LYS A 1 101 ? 11.414 3.766 -0.287 1.00 90.94 101 LYS A C 1
ATOM 807 O O . LYS A 1 101 ? 11.867 3.564 -1.408 1.00 90.94 101 LYS A O 1
ATOM 812 N N . VAL A 1 102 ? 10.877 2.797 0.451 1.00 94.38 102 VAL A N 1
ATOM 813 C CA . VAL A 1 102 ? 10.679 1.423 -0.033 1.00 94.38 102 VAL A CA 1
ATOM 814 C C . VAL A 1 102 ? 9.493 1.380 -0.993 1.00 94.38 102 VAL A C 1
ATOM 816 O O . VAL A 1 102 ? 9.616 0.812 -2.075 1.00 94.38 102 VAL A O 1
ATOM 819 N N . LYS A 1 103 ? 8.392 2.051 -0.630 1.00 92.00 103 LYS A N 1
ATOM 820 C CA . LYS A 1 103 ? 7.212 2.222 -1.483 1.00 92.00 103 LYS A CA 1
ATOM 821 C C . LYS A 1 103 ? 7.567 2.916 -2.801 1.00 92.00 103 LYS A C 1
ATOM 823 O O . LYS A 1 103 ? 7.222 2.403 -3.857 1.00 92.00 103 LYS A O 1
ATOM 828 N N . GLN A 1 104 ? 8.311 4.023 -2.758 1.00 90.50 104 GLN A N 1
ATOM 829 C CA . GLN A 1 104 ? 8.750 4.750 -3.958 1.00 90.50 104 GLN A CA 1
ATOM 830 C C . GLN A 1 104 ? 9.570 3.869 -4.905 1.00 90.50 104 GLN A C 1
ATOM 832 O O . GLN A 1 104 ? 9.275 3.815 -6.093 1.00 90.50 104 GLN A O 1
ATOM 837 N N . VAL A 1 105 ? 10.567 3.146 -4.383 1.00 94.75 105 VAL A N 1
ATOM 838 C CA . VAL A 1 105 ? 11.383 2.224 -5.189 1.00 94.75 105 VAL A CA 1
ATOM 839 C C . VAL A 1 105 ? 10.519 1.146 -5.851 1.00 94.75 105 VAL A C 1
ATOM 841 O O . VAL A 1 105 ? 10.695 0.868 -7.034 1.00 94.75 105 VAL A O 1
ATOM 844 N N . PHE A 1 106 ? 9.570 0.573 -5.110 1.00 94.00 106 PHE A N 1
ATOM 845 C CA . PHE A 1 106 ? 8.663 -0.445 -5.632 1.00 94.00 106 PHE A CA 1
ATOM 846 C C . PHE A 1 106 ? 7.759 0.092 -6.746 1.00 94.00 106 PHE A C 1
ATOM 848 O O . PHE A 1 106 ? 7.693 -0.505 -7.816 1.00 94.00 106 PHE A O 1
ATOM 855 N N . LEU A 1 107 ? 7.120 1.247 -6.534 1.00 90.44 107 LEU A N 1
ATOM 856 C CA . LEU A 1 107 ? 6.227 1.855 -7.523 1.00 90.44 107 LEU A CA 1
ATOM 857 C C . LEU A 1 107 ? 6.971 2.281 -8.795 1.00 90.44 107 LEU A C 1
ATOM 859 O O . LEU A 1 107 ? 6.464 2.060 -9.889 1.00 90.44 107 LEU A O 1
ATOM 863 N N . LEU A 1 108 ? 8.188 2.825 -8.680 1.00 89.12 108 LEU A N 1
ATOM 864 C CA . LEU A 1 108 ? 9.011 3.168 -9.847 1.00 89.12 108 LEU A CA 1
ATOM 865 C C . LEU A 1 108 ? 9.374 1.936 -10.679 1.00 89.12 108 LEU A C 1
ATOM 867 O O . LEU A 1 108 ? 9.383 1.998 -11.903 1.00 89.12 108 LEU A O 1
ATOM 871 N N . ASN A 1 109 ? 9.636 0.802 -10.034 1.00 93.38 109 ASN A N 1
ATOM 872 C CA . ASN A 1 109 ? 9.927 -0.422 -10.765 1.00 93.38 109 ASN A CA 1
ATOM 873 C C . ASN A 1 109 ? 8.674 -1.057 -11.389 1.00 93.38 109 ASN A C 1
ATOM 875 O O . ASN A 1 109 ? 8.749 -1.530 -12.514 1.00 93.38 109 ASN A O 1
ATOM 879 N N . GLN A 1 110 ? 7.548 -1.086 -10.670 1.00 90.38 110 GLN A N 1
ATOM 880 C CA . GLN A 1 110 ? 6.356 -1.836 -11.088 1.00 90.38 110 GLN A CA 1
ATOM 881 C C . GLN A 1 110 ? 5.400 -1.040 -11.982 1.00 90.38 110 GLN A C 1
ATOM 883 O O . GLN A 1 110 ? 4.798 -1.617 -12.876 1.00 90.38 110 GLN A O 1
ATOM 888 N N . LEU A 1 111 ? 5.248 0.268 -11.752 1.00 84.50 111 LEU A N 1
ATOM 889 C CA . LEU A 1 111 ? 4.326 1.115 -12.523 1.00 84.50 111 LEU A CA 1
ATOM 890 C C . LEU A 1 111 ? 5.028 1.907 -13.621 1.00 84.50 111 LEU A C 1
ATOM 892 O O . LEU A 1 111 ? 4.423 2.218 -14.640 1.00 84.50 111 LEU A O 1
ATOM 896 N N . HIS A 1 112 ? 6.289 2.267 -13.392 1.00 80.12 112 HIS A N 1
ATOM 897 C CA . HIS A 1 112 ? 7.079 3.057 -14.335 1.00 80.12 112 HIS A CA 1
ATOM 898 C C . HIS A 1 112 ? 8.142 2.223 -15.060 1.00 80.12 112 HIS A C 1
ATOM 900 O O . HIS A 1 112 ? 8.960 2.792 -15.775 1.00 80.12 112 HIS A O 1
ATOM 906 N N . GLU A 1 113 ? 8.147 0.899 -14.852 1.00 90.44 113 GLU A N 1
ATOM 907 C CA . GLU A 1 113 ? 9.041 -0.075 -15.501 1.00 90.44 113 GLU A CA 1
ATOM 908 C C . GLU A 1 113 ? 10.540 0.259 -15.390 1.00 90.44 113 GLU A C 1
ATOM 910 O O . GLU A 1 113 ? 11.371 -0.226 -16.157 1.00 90.44 113 GLU A O 1
ATOM 915 N N . MET A 1 114 ? 10.919 1.072 -14.399 1.00 92.50 114 MET A N 1
ATOM 916 C CA . MET A 1 114 ? 12.287 1.555 -14.270 1.00 92.50 114 MET A CA 1
ATOM 917 C C . MET A 1 114 ? 13.225 0.463 -13.761 1.00 92.50 114 MET A C 1
ATOM 919 O O . MET A 1 114 ? 12.925 -0.284 -12.818 1.00 92.50 114 MET A O 1
ATOM 923 N N . THR A 1 115 ? 14.428 0.424 -14.323 1.00 96.38 115 THR A N 1
ATOM 924 C CA . THR A 1 115 ? 15.505 -0.447 -13.860 1.00 96.38 115 THR A CA 1
ATOM 925 C C . THR A 1 115 ? 16.081 0.040 -12.531 1.00 96.38 115 THR A C 1
ATOM 927 O O . THR A 1 115 ? 16.001 1.211 -12.157 1.00 96.38 115 THR A O 1
ATOM 930 N N . TYR A 1 116 ? 16.760 -0.850 -11.803 1.00 96.50 116 TYR A N 1
ATOM 931 C CA . TYR A 1 116 ? 17.380 -0.475 -10.525 1.00 96.50 116 TYR A CA 1
ATOM 932 C C . TYR A 1 116 ? 18.462 0.603 -10.677 1.00 96.50 116 TYR A C 1
ATOM 934 O O . TYR A 1 116 ? 18.719 1.338 -9.723 1.00 96.50 116 TYR A O 1
ATOM 942 N N . ALA A 1 117 ? 19.098 0.690 -11.849 1.00 96.94 117 ALA A N 1
ATOM 943 C CA . ALA A 1 117 ? 20.082 1.722 -12.154 1.00 96.94 117 ALA A CA 1
ATOM 944 C C . ALA A 1 117 ? 19.415 3.093 -12.334 1.00 96.94 117 ALA A C 1
ATOM 946 O O . ALA A 1 117 ? 19.877 4.074 -11.757 1.00 96.94 117 ALA A O 1
ATOM 947 N N . GLU A 1 118 ? 18.299 3.159 -13.058 1.00 92.56 118 GLU A N 1
ATOM 948 C CA . GLU A 1 118 ? 17.562 4.411 -13.267 1.00 92.56 118 GLU A CA 1
ATOM 949 C C . GLU A 1 118 ? 16.931 4.912 -11.966 1.00 92.56 118 GLU A C 1
ATOM 951 O O . GLU A 1 118 ? 17.044 6.091 -11.638 1.00 92.56 118 GLU A O 1
ATOM 956 N N . ILE A 1 119 ? 16.365 4.009 -11.158 1.00 92.38 119 ILE A N 1
ATOM 957 C CA . ILE A 1 119 ? 15.819 4.347 -9.834 1.00 92.38 119 ILE A CA 1
ATOM 958 C C . ILE A 1 119 ? 16.918 4.889 -8.910 1.00 92.38 119 ILE A C 1
ATOM 960 O O . ILE A 1 119 ? 16.694 5.846 -8.168 1.00 92.38 119 ILE A O 1
ATOM 964 N N . ALA A 1 120 ? 18.113 4.293 -8.949 1.00 95.50 120 ALA A N 1
ATOM 965 C CA . ALA A 1 120 ? 19.260 4.751 -8.168 1.00 95.50 120 ALA A CA 1
ATOM 966 C C . ALA A 1 120 ? 19.654 6.191 -8.526 1.00 95.50 120 ALA A C 1
ATOM 968 O O . ALA A 1 120 ? 19.876 7.007 -7.629 1.00 95.50 120 ALA A O 1
ATOM 969 N N . VAL A 1 121 ? 19.680 6.514 -9.823 1.00 96.44 121 VAL A N 1
ATOM 970 C CA . VAL A 1 121 ? 19.943 7.872 -10.315 1.00 96.44 121 VAL A CA 1
ATOM 971 C C . VAL A 1 121 ? 18.826 8.828 -9.890 1.00 96.44 121 VAL A C 1
ATOM 973 O O . VAL A 1 121 ? 19.111 9.861 -9.289 1.00 96.44 121 VAL A O 1
ATOM 976 N N . GLN A 1 122 ? 17.561 8.470 -10.122 1.00 90.69 122 GLN A N 1
ATOM 977 C CA . GLN A 1 122 ? 16.412 9.332 -9.832 1.00 90.69 122 GLN A CA 1
ATOM 978 C C . GLN A 1 122 ? 16.258 9.651 -8.341 1.00 90.69 122 GLN A C 1
ATOM 980 O O . GLN A 1 122 ? 15.904 10.770 -7.976 1.00 90.69 122 GLN A O 1
ATOM 985 N N . LEU A 1 123 ? 16.518 8.678 -7.466 1.00 91.25 123 LEU A N 1
ATOM 986 C CA . LEU A 1 123 ? 16.381 8.849 -6.019 1.00 91.25 123 LEU A CA 1
ATOM 987 C C . LEU A 1 123 ? 17.686 9.272 -5.329 1.00 91.25 123 LEU A C 1
ATOM 989 O O . LEU A 1 123 ? 17.693 9.413 -4.103 1.00 91.25 123 LEU A O 1
ATOM 993 N N . GLY A 1 124 ? 18.774 9.464 -6.085 1.00 93.88 124 GLY A N 1
ATOM 994 C CA . GLY A 1 124 ? 20.076 9.877 -5.557 1.00 93.88 124 GLY A CA 1
ATOM 995 C C . GLY A 1 124 ? 20.651 8.882 -4.548 1.00 93.88 124 GLY A C 1
ATOM 996 O O . GLY A 1 124 ? 21.166 9.278 -3.503 1.00 93.88 124 GLY A O 1
ATOM 997 N N . MET A 1 125 ? 20.514 7.581 -4.814 1.00 95.12 125 MET A N 1
ATOM 998 C CA . MET A 1 125 ? 20.879 6.523 -3.872 1.00 95.12 125 MET A CA 1
ATOM 999 C C . MET A 1 125 ? 21.623 5.365 -4.549 1.00 95.12 125 MET A C 1
ATOM 1001 O O . MET A 1 125 ? 21.381 5.081 -5.715 1.00 95.12 125 MET A O 1
ATOM 1005 N N . PRO A 1 126 ? 22.492 4.626 -3.836 1.00 97.81 126 PRO A N 1
ATOM 1006 C CA . PRO A 1 126 ? 23.205 3.496 -4.428 1.00 97.81 126 PRO A CA 1
ATOM 1007 C C . PRO A 1 126 ? 22.271 2.374 -4.907 1.00 97.81 126 PRO A C 1
ATOM 1009 O O . PRO A 1 126 ? 21.327 2.003 -4.204 1.00 97.81 126 PRO A O 1
ATOM 1012 N N . VAL A 1 127 ? 22.610 1.735 -6.034 1.00 97.31 127 VAL A N 1
ATOM 1013 C CA . VAL A 1 127 ? 21.873 0.581 -6.602 1.00 97.31 127 VAL A CA 1
ATOM 1014 C C . VAL A 1 127 ? 21.710 -0.559 -5.587 1.00 97.31 127 VAL A C 1
ATOM 1016 O O . VAL A 1 127 ? 20.677 -1.228 -5.544 1.00 97.31 127 VAL A O 1
ATOM 1019 N N . ILE A 1 128 ? 22.698 -0.766 -4.710 1.00 97.81 128 ILE A N 1
ATOM 1020 C CA . ILE A 1 128 ? 22.614 -1.780 -3.648 1.00 97.81 128 ILE A CA 1
ATOM 1021 C C . ILE A 1 128 ? 21.485 -1.485 -2.648 1.00 97.81 128 ILE A C 1
ATOM 1023 O O . ILE A 1 128 ? 20.814 -2.402 -2.171 1.00 97.81 128 ILE A O 1
ATOM 1027 N N . THR A 1 129 ? 21.220 -0.207 -2.377 1.00 97.38 129 THR A N 1
ATOM 1028 C CA . THR A 1 129 ? 20.127 0.228 -1.508 1.00 97.38 129 THR A CA 1
ATOM 1029 C C . THR A 1 129 ? 18.780 0.050 -2.204 1.00 97.38 129 THR A C 1
ATOM 1031 O O . THR A 1 129 ? 17.847 -0.434 -1.567 1.00 97.38 129 THR A O 1
ATOM 1034 N N . VAL A 1 130 ? 18.694 0.344 -3.508 1.00 97.12 130 VAL A N 1
ATOM 1035 C CA . VAL A 1 130 ? 17.501 0.065 -4.331 1.00 97.12 130 VAL A CA 1
ATOM 1036 C C . VAL A 1 130 ? 17.160 -1.425 -4.287 1.00 97.12 130 VAL A C 1
ATOM 1038 O O . VAL A 1 130 ? 16.039 -1.789 -3.942 1.00 97.12 130 VAL A O 1
ATOM 1041 N N . ARG A 1 131 ? 18.146 -2.307 -4.506 1.00 97.31 131 ARG A N 1
ATOM 1042 C CA . ARG A 1 131 ? 17.959 -3.766 -4.419 1.00 97.31 131 ARG A CA 1
ATOM 1043 C C . ARG A 1 131 ? 17.467 -4.206 -3.035 1.00 97.31 131 ARG A C 1
ATOM 1045 O O . ARG A 1 131 ? 16.580 -5.052 -2.935 1.00 97.31 131 ARG A O 1
ATOM 1052 N N . ARG A 1 132 ? 18.023 -3.632 -1.962 1.00 97.75 132 ARG A N 1
ATOM 1053 C CA . ARG A 1 132 ? 17.591 -3.910 -0.582 1.00 97.75 132 ARG A CA 1
ATOM 1054 C C . ARG A 1 132 ? 16.142 -3.481 -0.343 1.00 97.75 132 ARG A C 1
ATOM 1056 O O . ARG A 1 132 ? 15.401 -4.210 0.310 1.00 97.75 132 ARG A O 1
ATOM 1063 N N . TYR A 1 133 ? 15.742 -2.319 -0.853 1.00 97.06 133 TYR A N 1
ATOM 1064 C CA . TYR A 1 133 ? 14.370 -1.827 -0.729 1.00 97.06 133 TYR A CA 1
ATOM 1065 C C . TYR A 1 133 ? 13.395 -2.666 -1.556 1.00 97.06 133 TYR A C 1
ATOM 1067 O O . TYR A 1 133 ? 12.382 -3.087 -1.007 1.00 97.06 133 TYR A O 1
ATOM 1075 N N . MET A 1 134 ? 13.746 -3.041 -2.789 1.00 95.94 134 MET A N 1
ATOM 1076 C CA . MET A 1 134 ? 12.947 -3.975 -3.590 1.00 95.94 134 MET A CA 1
ATOM 1077 C C . MET A 1 134 ? 12.735 -5.310 -2.882 1.00 95.94 134 MET A C 1
ATOM 1079 O O . MET A 1 134 ? 11.607 -5.780 -2.795 1.00 95.94 134 MET A O 1
ATOM 1083 N N . LYS A 1 135 ? 13.786 -5.893 -2.289 1.00 96.06 135 LYS A N 1
ATOM 1084 C CA . LYS A 1 135 ? 13.649 -7.135 -1.514 1.00 96.06 135 LYS A CA 1
ATOM 1085 C C . LYS A 1 135 ? 12.630 -6.987 -0.380 1.00 96.06 135 LYS A C 1
ATOM 1087 O O . LYS A 1 135 ? 11.814 -7.878 -0.183 1.00 96.06 135 LYS A O 1
ATOM 1092 N N . ARG A 1 136 ? 12.664 -5.868 0.348 1.00 94.12 136 ARG A N 1
ATOM 1093 C CA . ARG A 1 136 ? 11.720 -5.596 1.440 1.00 94.12 136 ARG A CA 1
ATOM 1094 C C . ARG A 1 136 ? 10.284 -5.416 0.935 1.00 94.12 136 ARG A C 1
ATOM 1096 O O . ARG A 1 136 ? 9.369 -5.906 1.584 1.00 94.12 136 ARG A O 1
ATOM 1103 N N . ALA A 1 137 ? 10.089 -4.744 -0.198 1.00 92.25 137 ALA A N 1
ATOM 1104 C CA . ALA A 1 137 ? 8.769 -4.588 -0.807 1.00 92.25 137 ALA A CA 1
ATOM 1105 C C . ALA A 1 137 ? 8.195 -5.936 -1.274 1.00 92.25 137 ALA A C 1
ATOM 1107 O O . ALA A 1 137 ? 7.062 -6.269 -0.943 1.00 92.25 137 ALA A O 1
ATOM 1108 N N . LEU A 1 138 ? 9.004 -6.756 -1.953 1.00 92.25 138 LEU A N 1
ATOM 1109 C CA . LEU A 1 138 ? 8.601 -8.096 -2.393 1.00 92.25 138 LEU A CA 1
ATOM 1110 C C . LEU A 1 138 ? 8.282 -9.019 -1.210 1.00 92.25 138 LEU A C 1
ATOM 1112 O O . LEU A 1 138 ? 7.322 -9.777 -1.269 1.00 92.25 138 LEU A O 1
ATOM 1116 N N . GLN A 1 139 ? 9.032 -8.923 -0.109 1.00 92.44 139 GLN A N 1
ATOM 1117 C CA . GLN A 1 139 ? 8.701 -9.643 1.125 1.00 92.44 139 GLN A CA 1
ATOM 1118 C C . GLN A 1 139 ? 7.336 -9.241 1.690 1.00 92.44 139 GLN A C 1
ATOM 1120 O O . GLN A 1 139 ? 6.615 -10.110 2.164 1.00 92.44 139 GLN A O 1
ATOM 1125 N N . ALA A 1 140 ? 6.972 -7.959 1.629 1.00 88.19 140 ALA A N 1
ATOM 1126 C CA . ALA A 1 140 ? 5.646 -7.513 2.051 1.00 88.19 140 ALA A CA 1
ATOM 1127 C C . ALA A 1 140 ? 4.540 -8.010 1.105 1.00 88.19 140 ALA A C 1
ATOM 1129 O O . ALA A 1 140 ? 3.450 -8.319 1.568 1.00 88.19 140 ALA A O 1
ATOM 1130 N N . CYS A 1 141 ? 4.828 -8.151 -0.195 1.00 87.38 141 CYS A N 1
ATOM 1131 C CA . CYS A 1 141 ? 3.891 -8.739 -1.157 1.00 87.38 141 CYS A CA 1
ATOM 1132 C C . CYS A 1 141 ? 3.648 -10.227 -0.874 1.00 87.38 141 CYS A C 1
ATOM 1134 O O . CYS A 1 141 ? 2.507 -10.662 -0.860 1.00 87.38 141 CYS A O 1
ATOM 1136 N N . LEU A 1 142 ? 4.700 -10.994 -0.572 1.00 86.38 142 LEU A N 1
ATOM 1137 C CA . LEU A 1 142 ? 4.581 -12.420 -0.232 1.00 86.38 142 LEU A CA 1
ATOM 1138 C C . LEU A 1 142 ? 3.761 -12.670 1.044 1.00 86.38 142 LEU A C 1
ATOM 1140 O O . LEU A 1 142 ? 3.233 -13.756 1.236 1.00 86.38 142 LEU A O 1
ATOM 1144 N N . GLN A 1 143 ? 3.645 -11.675 1.926 1.00 81.31 143 GLN A N 1
ATOM 1145 C CA . GLN A 1 143 ? 2.796 -11.767 3.116 1.00 81.31 143 GLN A CA 1
ATOM 1146 C C . GLN A 1 143 ? 1.301 -11.568 2.820 1.00 81.31 143 GLN A C 1
ATOM 1148 O O . GLN A 1 143 ? 0.503 -11.751 3.730 1.00 81.31 143 GLN A O 1
ATOM 1153 N N . LEU A 1 144 ? 0.923 -11.197 1.589 1.00 72.25 144 LEU A N 1
ATOM 1154 C CA . LEU A 1 144 ? -0.477 -11.105 1.158 1.00 72.25 144 LEU A CA 1
ATOM 1155 C C . LEU A 1 144 ? -1.066 -12.457 0.718 1.00 72.25 144 LEU A C 1
ATOM 1157 O O . LEU A 1 144 ? -2.281 -12.572 0.624 1.00 72.25 144 LEU A O 1
ATOM 1161 N N . GLU A 1 145 ? -0.236 -13.470 0.444 1.00 57.12 145 GLU A N 1
ATOM 1162 C CA . GLU A 1 145 ? -0.676 -14.794 -0.044 1.00 57.12 145 GLU A CA 1
ATOM 1163 C C . GLU A 1 145 ? -1.135 -15.757 1.080 1.00 57.12 145 GLU A C 1
ATOM 1165 O O . GLU A 1 145 ? -1.365 -16.943 0.830 1.00 57.12 145 GLU A O 1
ATOM 1170 N N . HIS A 1 146 ? -1.280 -15.265 2.316 1.00 43.97 146 HIS A N 1
ATOM 1171 C CA . HIS A 1 146 ? -1.719 -16.012 3.502 1.00 43.97 146 HIS A CA 1
ATOM 1172 C C . HIS A 1 146 ? -2.850 -15.286 4.230 1.00 43.97 146 HIS A C 1
ATOM 1174 O O . HIS A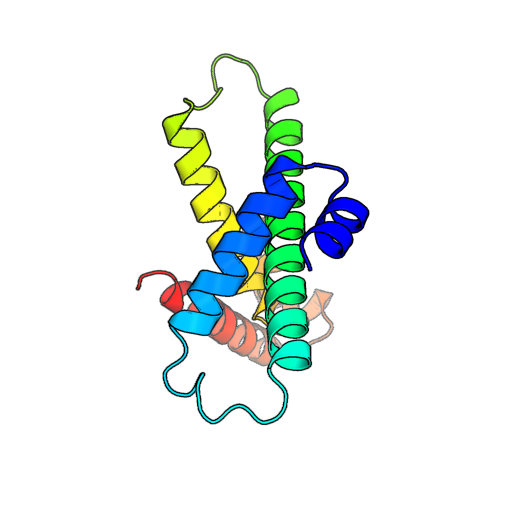 1 146 ? -3.754 -15.994 4.728 1.00 43.97 146 HIS A O 1
#

Solvent-accessible surface area (backbone atoms only — not comparable to full-atom values): 8278 Å² total; per-residue (Å²): 105,54,74,57,36,28,72,71,64,76,34,71,62,66,16,48,53,51,43,50,52,37,51,52,56,48,73,67,36,96,57,60,88,76,50,91,52,60,68,61,52,52,50,53,47,40,52,51,52,49,50,51,50,52,54,53,50,54,52,51,50,56,50,52,58,56,52,73,76,49,64,74,95,70,62,72,52,76,69,54,48,52,55,51,52,51,52,51,48,53,52,51,55,49,50,69,71,42,58,68,74,31,38,52,55,40,47,41,37,74,76,63,68,42,50,59,64,55,49,15,62,76,69,74,43,60,48,70,56,43,53,53,29,41,52,53,44,52,54,52,55,64,64,68,81,115